Protein AF-A0A2R3JTJ2-F1 (afdb_monomer_lite)

Foldseek 3Di:
DDDDDDDDDDDDPPDDPPPLPVLLVVVLVVLLVLLVVLLVVCVVVVPPLSNVLSVVLSVCSVVPNPPLVSLLSSLVSQVVVCVVPVDDDPSSVVSNVVSVVCCVVCVDPVVVSVVVCVVVVHDPPPPPNDDD

Secondary structure (DSSP, 8-state):
---------------S--TTTHHHHHHHHHHHHHHHHHHHHHHHTT-HHHHHHHHHHHHHHHTT--HHHHHHHHHHHHHHHHHHHS---HHHHHHHHHHHHHHHTTSS-HHHHHHHHHHHT-----------

Structure (mmCIF, N/CA/C/O backbone):
data_AF-A0A2R3JTJ2-F1
#
_entry.id   AF-A0A2R3JTJ2-F1
#
loop_
_atom_site.group_PDB
_atom_site.id
_atom_site.type_symbol
_atom_site.label_atom_id
_atom_site.label_alt_id
_atom_site.label_comp_id
_atom_site.label_asym_id
_atom_site.label_entity_id
_atom_site.label_seq_id
_atom_site.pdbx_PDB_ins_code
_atom_site.Cartn_x
_atom_site.Cartn_y
_atom_site.Cartn_z
_atom_site.occupancy
_atom_site.B_iso_or_equiv
_atom_site.auth_seq_id
_atom_site.auth_comp_id
_atom_site.auth_asym_id
_atom_site.auth_atom_id
_atom_site.pdbx_PDB_model_num
ATOM 1 N N . MET A 1 1 ? -13.805 -11.251 67.611 1.00 39.72 1 MET A N 1
ATOM 2 C CA . MET A 1 1 ? -12.368 -11.382 67.276 1.00 39.72 1 MET A CA 1
ATOM 3 C C . MET A 1 1 ? -12.152 -10.893 65.853 1.00 39.72 1 MET A C 1
ATOM 5 O O . MET A 1 1 ? -13.005 -11.114 65.008 1.00 39.72 1 MET A O 1
ATOM 9 N N . ARG A 1 2 ? -11.067 -10.144 65.651 1.00 44.88 2 ARG A N 1
ATOM 10 C CA . ARG A 1 2 ? -10.667 -9.457 64.416 1.00 44.88 2 ARG A CA 1
ATOM 11 C C . ARG A 1 2 ? -10.292 -10.455 63.313 1.00 44.88 2 ARG A C 1
ATOM 13 O O . ARG A 1 2 ? -9.588 -11.408 63.619 1.00 44.88 2 ARG A O 1
ATOM 20 N N . SER A 1 3 ? -10.605 -10.147 62.054 1.00 42.69 3 SER A N 1
ATOM 21 C CA . SER A 1 3 ? -9.555 -9.994 61.036 1.00 42.69 3 SER A CA 1
ATOM 22 C C . SER A 1 3 ? -10.085 -9.267 59.798 1.00 42.69 3 SER A C 1
ATOM 24 O O . SER A 1 3 ? -11.005 -9.717 59.126 1.00 42.69 3 SER A O 1
ATOM 26 N N . VAL A 1 4 ? -9.481 -8.111 59.546 1.00 53.94 4 VAL A N 1
ATOM 27 C CA . VAL A 1 4 ? -9.585 -7.276 58.350 1.00 53.94 4 VAL A CA 1
ATOM 28 C C . VAL A 1 4 ? -8.604 -7.830 57.317 1.00 53.94 4 VAL A C 1
ATOM 30 O O . VAL A 1 4 ? -7.456 -8.061 57.692 1.00 53.94 4 VAL A O 1
ATOM 33 N N . ARG A 1 5 ? -8.993 -7.963 56.038 1.00 46.16 5 ARG A N 1
ATOM 34 C CA . ARG A 1 5 ? -8.079 -7.765 54.892 1.00 46.16 5 ARG A CA 1
ATOM 35 C C . ARG A 1 5 ? -8.809 -7.670 53.542 1.00 46.16 5 ARG A C 1
ATOM 37 O O . ARG A 1 5 ? -9.481 -8.602 53.127 1.00 46.16 5 ARG A O 1
ATOM 44 N N . CYS A 1 6 ? -8.532 -6.551 52.868 1.00 39.72 6 CYS A N 1
ATOM 45 C CA . CYS A 1 6 ? -8.489 -6.347 51.415 1.00 39.72 6 CYS A CA 1
ATOM 46 C C . CYS A 1 6 ? -9.794 -6.104 50.638 1.00 39.72 6 CYS A C 1
ATOM 48 O O . CYS A 1 6 ? -10.287 -6.928 49.881 1.00 39.72 6 CYS A O 1
ATOM 50 N N . GLN A 1 7 ? -10.224 -4.850 50.737 1.00 51.97 7 GLN A N 1
ATOM 51 C CA . GLN A 1 7 ? -10.724 -4.017 49.644 1.00 51.97 7 GLN A CA 1
ATOM 52 C C . GLN A 1 7 ? -9.683 -3.934 48.503 1.00 51.97 7 GLN A C 1
ATOM 54 O O . GLN A 1 7 ? -8.636 -3.335 48.730 1.00 51.97 7 GLN A O 1
ATOM 59 N N . ILE A 1 8 ? -9.943 -4.509 47.315 1.00 50.28 8 ILE A N 1
ATOM 60 C CA . ILE A 1 8 ? -9.303 -4.130 46.031 1.00 50.28 8 ILE A CA 1
ATOM 61 C C . ILE A 1 8 ? -10.268 -4.421 44.856 1.00 50.28 8 ILE A C 1
ATOM 63 O O . ILE A 1 8 ? -10.595 -5.580 44.626 1.00 50.28 8 ILE A O 1
ATOM 67 N N . GLY A 1 9 ? -10.659 -3.360 44.129 1.00 39.91 9 GLY A N 1
ATOM 68 C CA . GLY A 1 9 ? -11.132 -3.327 42.726 1.00 39.91 9 GLY A CA 1
ATOM 69 C C . GLY A 1 9 ? -12.500 -3.962 42.446 1.00 39.91 9 GLY A C 1
ATOM 70 O O . GLY A 1 9 ? -12.633 -5.174 42.434 1.00 39.91 9 GLY A O 1
ATOM 71 N N . GLU A 1 10 ? -13.599 -3.244 42.220 1.00 48.97 10 GLU A N 1
ATOM 72 C CA . GLU A 1 10 ? -13.812 -2.222 41.184 1.00 48.97 10 GLU A CA 1
ATOM 73 C C . GLU A 1 10 ? -13.135 -2.546 39.837 1.00 48.97 10 GLU A C 1
ATOM 75 O O . GLU A 1 10 ? -11.931 -2.765 39.764 1.00 48.97 10 GLU A O 1
ATOM 80 N N . MET A 1 11 ? -13.953 -2.526 38.778 1.00 40.34 11 MET A N 1
ATOM 81 C CA . MET A 1 11 ? -13.604 -2.612 37.353 1.00 40.34 11 MET A CA 1
ATOM 82 C C . MET A 1 11 ? -13.106 -3.960 36.815 1.00 40.34 11 MET A C 1
ATOM 84 O O . MET A 1 11 ? -11.916 -4.162 36.639 1.00 40.34 11 MET A O 1
ATOM 88 N N . MET A 1 12 ? -14.043 -4.785 36.335 1.00 41.38 12 MET A N 1
ATOM 89 C CA . MET A 1 12 ? -13.978 -5.284 34.950 1.00 41.38 12 MET A CA 1
ATOM 90 C C . MET A 1 12 ? -15.391 -5.335 34.348 1.00 41.38 12 MET A C 1
ATOM 92 O O . MET A 1 12 ? -15.923 -6.383 33.995 1.00 41.38 12 MET A O 1
ATOM 96 N N . LEU A 1 13 ? -15.985 -4.147 34.170 1.00 51.91 13 LEU A N 1
ATOM 97 C CA . LEU A 1 13 ? -16.585 -3.849 32.871 1.00 51.91 13 LEU A CA 1
ATOM 98 C C . LEU A 1 13 ? -15.418 -3.871 31.875 1.00 51.91 13 LEU A C 1
ATOM 100 O O . LEU A 1 13 ? -14.710 -2.883 31.721 1.00 51.91 13 LEU A O 1
ATOM 104 N N . MET A 1 14 ? -15.159 -5.013 31.254 1.00 42.16 14 MET A N 1
ATOM 105 C CA . MET A 1 14 ? -14.340 -5.060 30.050 1.00 42.16 14 MET A CA 1
ATOM 106 C C . MET A 1 14 ? -15.254 -5.496 28.925 1.00 42.16 14 MET A C 1
ATOM 108 O O . MET A 1 14 ? -15.472 -6.676 28.674 1.00 42.16 14 MET A O 1
ATOM 112 N N . ASP A 1 15 ? -15.909 -4.455 28.409 1.00 43.41 15 ASP A N 1
ATOM 113 C CA . ASP A 1 15 ? -16.143 -4.184 27.000 1.00 43.41 15 ASP A CA 1
ATOM 114 C C . ASP A 1 15 ? -16.260 -5.440 26.134 1.00 43.41 15 ASP A C 1
ATOM 116 O O . ASP A 1 15 ? -15.283 -6.154 25.896 1.00 43.41 15 ASP A O 1
ATOM 120 N N . LYS A 1 16 ? -17.470 -5.661 25.593 1.00 37.59 16 LYS A N 1
ATOM 121 C CA . LYS A 1 16 ? -17.651 -6.395 24.331 1.00 37.59 16 LYS A CA 1
ATOM 122 C C . LYS A 1 16 ? -16.423 -6.117 23.469 1.00 37.59 16 LYS A C 1
ATOM 124 O O . LYS A 1 16 ? -16.149 -4.933 23.297 1.00 37.59 16 LYS A O 1
ATOM 129 N N . PRO A 1 17 ? -15.701 -7.118 22.928 1.00 39.47 17 PRO A N 1
ATOM 130 C CA . PRO A 1 17 ? -14.579 -6.829 22.057 1.00 39.47 17 PRO A CA 1
ATOM 131 C C . PRO A 1 17 ? -15.120 -5.947 20.945 1.00 39.47 17 PRO A C 1
ATOM 133 O O . PRO A 1 17 ? -15.920 -6.372 20.106 1.00 39.47 17 PRO A O 1
ATOM 136 N N . THR A 1 18 ? -14.767 -4.670 21.052 1.00 43.88 18 THR A N 1
ATOM 137 C CA . THR A 1 18 ? -15.196 -3.625 20.159 1.00 43.88 18 THR A CA 1
ATOM 138 C C . THR A 1 18 ? -14.772 -4.117 18.790 1.00 43.88 18 THR A C 1
ATOM 140 O O . THR A 1 18 ? -13.584 -4.239 18.484 1.00 43.88 18 THR A O 1
ATOM 143 N N . LYS A 1 19 ? -15.771 -4.460 17.973 1.00 39.28 19 LYS A N 1
ATOM 144 C CA . LYS A 1 19 ? -15.638 -5.010 16.618 1.00 39.28 19 LYS A CA 1
ATOM 145 C C . LYS A 1 19 ? -14.816 -4.092 15.695 1.00 39.28 19 LYS A C 1
ATOM 147 O O . LYS A 1 19 ? -14.570 -4.441 14.551 1.00 39.28 19 LYS A O 1
ATOM 152 N N . ALA A 1 20 ? -14.393 -2.921 16.170 1.00 42.88 20 ALA A N 1
ATOM 153 C CA . ALA A 1 20 ? -13.489 -2.007 15.488 1.00 42.88 20 ALA A CA 1
ATOM 154 C C . ALA A 1 20 ? -11.991 -2.244 15.797 1.00 42.88 20 ALA A C 1
ATOM 156 O O . ALA A 1 20 ? -11.174 -1.988 14.919 1.00 42.88 20 ALA A O 1
ATOM 157 N N . ILE A 1 21 ? -11.613 -2.767 16.977 1.00 39.75 21 ILE A N 1
ATOM 158 C CA . ILE A 1 21 ? -10.198 -2.875 17.408 1.00 39.75 21 ILE A CA 1
ATOM 159 C C . ILE A 1 21 ? -9.565 -4.206 16.968 1.00 39.75 21 ILE A C 1
ATOM 161 O O . ILE A 1 21 ? -8.442 -4.231 16.472 1.00 39.75 21 ILE A O 1
ATOM 165 N N . VAL A 1 22 ? -10.300 -5.320 17.056 1.00 43.00 22 VAL A N 1
ATOM 166 C CA . VAL A 1 22 ? -9.815 -6.632 16.568 1.00 43.00 22 VAL A CA 1
ATOM 167 C C . VAL A 1 22 ? -9.619 -6.615 15.044 1.00 43.00 22 VAL A C 1
ATOM 169 O O . VAL A 1 22 ? -8.708 -7.238 14.504 1.00 43.00 22 VAL A O 1
ATOM 172 N N . THR A 1 23 ? -10.431 -5.822 14.348 1.00 51.62 23 THR A N 1
ATOM 173 C CA . THR A 1 23 ? -10.423 -5.715 12.886 1.00 51.62 23 THR A CA 1
ATOM 174 C C . THR A 1 23 ? -9.244 -4.887 12.369 1.00 51.62 23 THR A C 1
ATOM 176 O O . THR A 1 23 ? -8.855 -5.067 11.222 1.00 51.62 23 THR A O 1
ATOM 179 N N . SER A 1 24 ? -8.650 -3.979 13.155 1.00 64.19 24 SER A N 1
ATOM 180 C CA . SER A 1 24 ? -7.476 -3.212 12.706 1.00 64.19 24 SER A CA 1
ATOM 181 C C . SER A 1 24 ? -6.185 -4.021 12.798 1.00 64.19 24 SER A C 1
ATOM 183 O O . SER A 1 24 ? -5.404 -3.989 11.857 1.00 64.19 24 SER A O 1
ATOM 185 N N . ALA A 1 25 ? -5.977 -4.791 13.871 1.00 70.06 25 ALA A N 1
ATOM 186 C CA . ALA A 1 25 ? -4.762 -5.594 14.036 1.00 70.06 25 ALA A CA 1
ATOM 187 C C . ALA A 1 25 ? -4.654 -6.704 12.976 1.00 70.06 25 ALA A C 1
ATOM 189 O O . ALA A 1 25 ? -3.636 -6.807 12.303 1.00 70.06 25 ALA A O 1
ATOM 190 N N . ALA A 1 26 ? -5.735 -7.460 12.748 1.00 77.75 26 ALA A N 1
ATOM 191 C CA . ALA A 1 26 ? -5.761 -8.502 11.719 1.00 77.75 26 ALA A CA 1
ATOM 192 C C . ALA A 1 26 ? -5.521 -7.944 10.302 1.00 77.75 26 ALA A C 1
ATOM 194 O O . ALA A 1 26 ? -4.859 -8.580 9.486 1.00 77.75 26 ALA A O 1
ATOM 195 N N . ARG A 1 27 ? -6.019 -6.732 10.016 1.00 74.31 27 ARG A N 1
ATOM 196 C CA . ARG A 1 27 ? -5.791 -6.050 8.733 1.00 74.31 27 ARG A CA 1
ATOM 197 C C . ARG A 1 27 ? -4.373 -5.520 8.581 1.00 74.31 27 ARG A C 1
ATOM 199 O O . ARG A 1 27 ? -3.817 -5.613 7.495 1.00 74.31 27 ARG A O 1
ATOM 206 N N . VAL A 1 28 ? -3.779 -5.007 9.657 1.00 79.69 28 VAL A N 1
ATOM 207 C CA . VAL A 1 28 ? -2.364 -4.616 9.674 1.00 79.69 28 VAL A CA 1
ATOM 208 C C . VAL A 1 28 ? -1.483 -5.829 9.381 1.00 79.69 28 VAL A C 1
ATOM 210 O O . VAL A 1 28 ? -0.609 -5.730 8.524 1.00 79.69 28 VAL A O 1
ATOM 213 N N . THR A 1 29 ? -1.743 -6.976 10.014 1.00 83.12 29 THR A N 1
ATOM 214 C CA . THR A 1 29 ? -1.013 -8.223 9.738 1.00 83.12 29 THR A CA 1
ATOM 215 C C . THR A 1 29 ? -1.177 -8.654 8.283 1.00 83.12 29 THR A C 1
ATOM 217 O O . THR A 1 29 ? -0.178 -8.825 7.595 1.00 83.12 29 THR A O 1
ATOM 220 N N . LEU A 1 30 ? -2.414 -8.724 7.781 1.00 85.19 30 LEU A N 1
ATOM 221 C CA . LEU A 1 30 ? -2.685 -9.133 6.400 1.00 85.19 30 LEU A CA 1
ATOM 222 C C . LEU A 1 30 ? -2.010 -8.210 5.376 1.00 85.19 30 LEU A C 1
ATOM 224 O O . LEU A 1 30 ? -1.385 -8.691 4.434 1.00 85.19 30 LEU A O 1
ATOM 228 N N . LEU A 1 31 ? -2.085 -6.890 5.571 1.00 83.88 31 LEU A N 1
ATOM 229 C CA . LEU A 1 31 ? -1.428 -5.928 4.688 1.00 83.88 31 LEU A CA 1
ATOM 230 C C . LEU A 1 31 ? 0.101 -6.051 4.764 1.00 83.88 31 LEU A C 1
ATOM 232 O O . LEU A 1 31 ? 0.772 -5.959 3.742 1.00 83.88 31 LEU A O 1
ATOM 236 N N . THR A 1 32 ? 0.657 -6.297 5.952 1.00 84.94 32 THR A N 1
ATOM 237 C CA . THR A 1 32 ? 2.103 -6.496 6.139 1.00 84.94 32 THR A CA 1
ATOM 238 C C . THR A 1 32 ? 2.593 -7.766 5.443 1.00 84.94 32 THR A C 1
ATOM 240 O O . THR A 1 32 ? 3.637 -7.735 4.789 1.00 84.94 32 THR A O 1
ATOM 243 N N . ASP A 1 33 ? 1.829 -8.858 5.506 1.00 86.38 33 ASP A N 1
ATOM 244 C CA . ASP A 1 33 ? 2.142 -10.103 4.797 1.00 86.38 33 ASP A CA 1
ATOM 245 C C . ASP A 1 33 ? 2.098 -9.901 3.278 1.00 86.38 33 ASP A C 1
ATOM 247 O O . ASP A 1 33 ? 3.018 -10.307 2.566 1.00 86.38 33 ASP A O 1
ATOM 251 N N . GLN A 1 34 ? 1.076 -9.204 2.772 1.00 86.69 34 GLN A N 1
ATOM 252 C CA . GLN A 1 34 ? 0.977 -8.883 1.347 1.00 86.69 34 GLN A CA 1
ATOM 253 C C . GLN A 1 34 ? 2.131 -7.988 0.874 1.00 86.69 34 GLN A C 1
ATOM 255 O O . GLN A 1 34 ? 2.717 -8.249 -0.177 1.00 86.69 34 GLN A O 1
ATOM 260 N N . LEU A 1 35 ? 2.493 -6.961 1.651 1.00 87.00 35 LEU A N 1
ATOM 261 C CA . LEU A 1 35 ? 3.647 -6.102 1.365 1.00 87.00 35 LEU A CA 1
ATOM 262 C C . LEU A 1 35 ? 4.953 -6.905 1.366 1.00 87.00 35 LEU A C 1
ATOM 264 O O . LEU A 1 35 ? 5.806 -6.672 0.514 1.00 87.00 35 LEU A O 1
ATOM 268 N N . SER A 1 36 ? 5.094 -7.868 2.277 1.00 85.81 36 SER A N 1
ATOM 269 C CA . SER A 1 36 ? 6.270 -8.741 2.359 1.00 85.81 36 SER A CA 1
ATOM 270 C C . SER A 1 36 ? 6.383 -9.666 1.144 1.00 85.81 36 SER A C 1
ATOM 272 O O . SER A 1 36 ? 7.470 -9.817 0.589 1.00 85.81 36 SER A O 1
ATOM 274 N N . ALA A 1 37 ? 5.267 -10.234 0.678 1.00 87.75 37 ALA A N 1
ATOM 275 C CA . ALA A 1 37 ? 5.232 -11.036 -0.545 1.00 87.75 37 ALA A CA 1
ATOM 276 C C . ALA A 1 37 ? 5.583 -10.195 -1.785 1.00 87.75 37 ALA A C 1
ATOM 278 O O . ALA A 1 37 ? 6.465 -10.569 -2.557 1.00 87.75 37 ALA A O 1
ATOM 279 N N . ALA A 1 38 ? 4.976 -9.012 -1.925 1.00 86.81 38 ALA A N 1
ATOM 280 C CA . ALA A 1 38 ? 5.292 -8.085 -3.010 1.00 86.81 38 ALA A CA 1
ATOM 281 C C . ALA A 1 38 ? 6.760 -7.617 -2.968 1.00 86.81 38 ALA A C 1
ATOM 283 O O . ALA A 1 38 ? 7.376 -7.401 -4.009 1.00 86.81 38 ALA A O 1
ATOM 284 N N . TYR A 1 39 ? 7.343 -7.485 -1.773 1.00 87.06 39 TYR A N 1
ATOM 285 C CA . TYR A 1 39 ? 8.744 -7.111 -1.593 1.00 87.06 39 TYR A CA 1
ATOM 286 C C . TYR A 1 39 ? 9.693 -8.224 -2.049 1.00 87.06 39 TYR A C 1
ATOM 288 O O . TYR A 1 39 ? 10.727 -7.939 -2.652 1.00 87.06 39 TYR A O 1
ATOM 296 N N . ALA A 1 40 ? 9.341 -9.490 -1.809 1.00 87.12 40 ALA A N 1
ATOM 297 C CA . ALA A 1 40 ? 10.102 -10.629 -2.315 1.00 87.12 40 ALA A CA 1
ATOM 298 C C . ALA A 1 40 ? 10.076 -10.695 -3.853 1.00 87.12 40 ALA A C 1
ATOM 300 O O . ALA A 1 40 ? 11.113 -10.927 -4.469 1.00 87.12 40 ALA A O 1
ATOM 301 N N . GLU A 1 41 ? 8.930 -10.422 -4.483 1.00 86.31 41 GLU A N 1
ATOM 302 C CA . GLU A 1 41 ? 8.837 -10.308 -5.947 1.00 86.31 41 GLU A CA 1
ATOM 303 C C . GLU A 1 41 ? 9.671 -9.132 -6.480 1.00 86.31 41 GLU A C 1
ATOM 305 O O . GLU A 1 41 ? 10.422 -9.286 -7.442 1.00 86.31 41 GLU A O 1
ATOM 310 N N . ALA A 1 42 ? 9.614 -7.973 -5.816 1.00 86.12 42 ALA A N 1
ATOM 311 C CA . ALA A 1 42 ? 10.419 -6.806 -6.174 1.00 86.12 42 ALA A CA 1
ATOM 312 C C . ALA A 1 42 ? 11.934 -7.060 -6.033 1.00 86.12 42 ALA A C 1
ATOM 314 O O . ALA A 1 42 ? 12.722 -6.510 -6.800 1.00 86.12 42 ALA A O 1
ATOM 315 N N . GLN A 1 43 ? 12.354 -7.904 -5.083 1.00 85.38 43 GLN A N 1
ATOM 316 C CA . GLN A 1 43 ? 13.741 -8.373 -4.975 1.00 85.38 43 GLN A CA 1
ATOM 317 C C . GLN A 1 43 ? 14.145 -9.266 -6.144 1.00 85.38 43 GLN A C 1
ATOM 319 O O . GLN A 1 43 ? 15.229 -9.093 -6.690 1.00 85.38 43 GLN A O 1
ATOM 324 N N . GLN A 1 44 ? 13.282 -10.199 -6.550 1.00 85.31 44 GLN A N 1
ATOM 325 C CA . GLN A 1 44 ? 13.557 -11.071 -7.697 1.00 85.31 44 GLN A CA 1
ATOM 326 C C . GLN A 1 44 ? 13.660 -10.287 -9.010 1.00 85.31 44 GLN A C 1
ATOM 328 O O . GLN A 1 44 ? 14.422 -10.671 -9.893 1.00 85.31 44 GLN A O 1
ATOM 333 N N . ALA A 1 45 ? 12.914 -9.187 -9.124 1.00 82.38 45 ALA A N 1
ATOM 334 C CA . ALA A 1 45 ? 12.950 -8.279 -10.266 1.00 82.38 45 ALA A CA 1
ATOM 335 C C . ALA A 1 45 ? 14.066 -7.213 -10.194 1.00 82.38 45 ALA A C 1
ATOM 337 O O . ALA A 1 45 ? 14.161 -6.392 -11.102 1.00 82.38 45 ALA A O 1
ATOM 338 N N . ASP A 1 46 ? 14.883 -7.201 -9.130 1.00 86.56 46 ASP A N 1
ATOM 339 C CA . ASP A 1 46 ? 15.913 -6.182 -8.847 1.00 86.56 46 ASP A CA 1
ATOM 340 C C . ASP A 1 46 ? 15.376 -4.730 -8.850 1.00 86.56 46 ASP A C 1
ATOM 342 O O . ASP A 1 46 ? 16.068 -3.759 -9.162 1.00 86.56 46 ASP A O 1
ATOM 346 N N . ASP A 1 47 ? 14.102 -4.555 -8.483 1.00 83.56 47 ASP A N 1
ATOM 347 C CA . ASP A 1 47 ? 13.461 -3.245 -8.445 1.00 83.56 47 ASP A CA 1
ATOM 348 C C . ASP A 1 47 ? 13.657 -2.573 -7.084 1.00 83.56 47 ASP A C 1
ATOM 350 O O . ASP A 1 47 ? 12.854 -2.702 -6.152 1.00 83.56 47 ASP A O 1
ATOM 354 N N . GLN A 1 48 ? 14.747 -1.820 -6.970 1.00 88.12 48 GLN A N 1
ATOM 355 C CA . GLN A 1 48 ? 15.098 -1.115 -5.739 1.00 88.12 48 GLN A CA 1
ATOM 356 C C . GLN A 1 48 ? 14.092 -0.018 -5.351 1.00 88.12 48 GLN A C 1
ATOM 358 O O . GLN A 1 48 ? 13.916 0.262 -4.159 1.00 88.12 48 GLN A O 1
ATOM 363 N N . ALA A 1 49 ? 13.422 0.608 -6.324 1.00 84.44 49 ALA A N 1
ATOM 364 C CA . ALA A 1 49 ? 12.442 1.659 -6.059 1.00 84.44 49 ALA A CA 1
ATOM 365 C C . ALA A 1 49 ? 11.194 1.070 -5.396 1.00 84.44 49 ALA A C 1
ATOM 367 O O . ALA A 1 49 ? 10.728 1.577 -4.368 1.00 84.44 49 ALA A O 1
ATOM 368 N N . LEU A 1 50 ? 10.703 -0.043 -5.936 1.00 85.19 50 LEU A N 1
ATOM 369 C CA . LEU A 1 50 ? 9.554 -0.750 -5.402 1.00 85.19 50 LEU A CA 1
ATOM 370 C C . LEU A 1 50 ? 9.868 -1.405 -4.055 1.00 85.19 50 LEU A C 1
ATOM 372 O O . LEU A 1 50 ? 9.076 -1.297 -3.119 1.00 85.19 50 LEU A O 1
ATOM 376 N N . GLN A 1 51 ? 11.052 -2.003 -3.914 1.00 87.19 51 GLN A N 1
ATOM 377 C CA . GLN A 1 51 ? 11.536 -2.532 -2.640 1.00 87.19 51 GLN A CA 1
ATOM 378 C C . GLN A 1 51 ? 11.501 -1.469 -1.533 1.00 87.19 51 GLN A C 1
ATOM 380 O O . GLN A 1 51 ? 10.955 -1.704 -0.452 1.00 87.19 51 GLN A O 1
ATOM 385 N N . LYS A 1 52 ? 12.040 -0.273 -1.803 1.00 88.44 52 LYS A N 1
ATOM 386 C CA . LYS A 1 52 ? 12.063 0.832 -0.835 1.00 88.44 52 LYS A CA 1
ATOM 387 C C . LYS A 1 52 ? 10.656 1.314 -0.479 1.00 88.44 52 LYS A C 1
ATOM 389 O O . LYS A 1 52 ? 10.386 1.569 0.697 1.00 88.44 52 LYS A O 1
ATOM 394 N N . LEU A 1 53 ? 9.771 1.429 -1.471 1.00 88.12 53 LEU A N 1
ATOM 395 C CA . LEU A 1 53 ? 8.367 1.804 -1.284 1.00 88.12 53 LEU A CA 1
ATOM 396 C C . LEU A 1 53 ? 7.662 0.821 -0.341 1.00 88.12 53 LEU A C 1
ATOM 398 O O . LEU A 1 53 ? 7.119 1.232 0.684 1.00 88.12 53 LEU A O 1
ATOM 402 N N . LEU A 1 54 ? 7.727 -0.477 -0.643 1.00 88.44 54 LEU A N 1
ATOM 403 C CA . LEU A 1 54 ? 7.049 -1.521 0.129 1.00 88.44 54 LEU A CA 1
ATOM 404 C C . LEU A 1 54 ? 7.579 -1.602 1.566 1.00 88.44 54 LEU A C 1
ATOM 406 O O . LEU A 1 54 ? 6.791 -1.622 2.514 1.00 88.44 54 LEU A O 1
ATOM 410 N N . LEU A 1 55 ? 8.904 -1.559 1.739 1.00 88.06 55 LEU A N 1
ATOM 411 C CA . LEU A 1 55 ? 9.535 -1.605 3.056 1.00 88.06 55 LEU A CA 1
ATOM 412 C C . LEU A 1 55 ? 9.166 -0.388 3.918 1.00 88.06 55 LEU A C 1
ATOM 414 O O . LEU A 1 55 ? 8.871 -0.540 5.103 1.00 88.06 55 LEU A O 1
ATOM 418 N N . THR A 1 56 ? 9.126 0.813 3.332 1.00 89.00 56 THR A N 1
ATOM 419 C CA . THR A 1 56 ? 8.769 2.044 4.059 1.00 89.00 56 THR A CA 1
ATOM 420 C C . THR A 1 56 ? 7.362 1.953 4.649 1.00 89.00 56 THR A C 1
ATOM 422 O O . THR A 1 56 ? 7.154 2.290 5.816 1.00 89.00 56 THR A O 1
ATOM 425 N N . HIS A 1 57 ? 6.396 1.450 3.876 1.00 86.88 57 HIS A N 1
ATOM 426 C CA . HIS A 1 57 ? 5.016 1.319 4.345 1.00 86.88 57 HIS A CA 1
ATOM 427 C C . HIS A 1 57 ? 4.826 0.156 5.328 1.00 86.88 57 HIS A C 1
ATOM 429 O O . HIS A 1 57 ? 4.070 0.304 6.288 1.00 86.88 57 HIS A O 1
ATOM 435 N N . ALA A 1 58 ? 5.549 -0.955 5.163 1.00 83.56 58 ALA A N 1
ATOM 436 C CA . ALA A 1 58 ? 5.544 -2.049 6.137 1.00 83.56 58 ALA A CA 1
ATOM 437 C C . ALA A 1 58 ? 6.095 -1.599 7.504 1.00 83.56 58 ALA A C 1
ATOM 439 O O . ALA A 1 58 ? 5.502 -1.879 8.546 1.00 83.56 58 ALA A O 1
ATOM 440 N N . ILE A 1 59 ? 7.185 -0.822 7.509 1.00 84.25 59 ILE A N 1
ATOM 441 C CA . ILE A 1 59 ? 7.750 -0.238 8.733 1.00 84.25 59 ILE A CA 1
ATOM 442 C C . ILE A 1 59 ? 6.765 0.747 9.374 1.00 84.25 59 ILE A C 1
ATOM 444 O O . ILE A 1 59 ? 6.591 0.724 10.591 1.00 84.25 59 ILE A O 1
ATOM 448 N N . ALA A 1 60 ? 6.090 1.586 8.583 1.00 82.62 60 ALA A N 1
ATOM 449 C CA . ALA A 1 60 ? 5.092 2.524 9.101 1.00 82.62 60 ALA A CA 1
ATOM 450 C C . ALA A 1 60 ? 3.931 1.799 9.809 1.00 82.62 60 ALA A C 1
ATOM 452 O O . ALA A 1 60 ? 3.540 2.186 10.910 1.00 82.62 60 ALA A O 1
ATOM 453 N N . LEU A 1 61 ? 3.432 0.701 9.229 1.00 81.94 61 LEU A N 1
ATOM 454 C CA . LEU A 1 61 ? 2.414 -0.143 9.866 1.00 81.94 61 LEU A CA 1
ATOM 455 C C . LEU A 1 61 ? 2.897 -0.709 11.205 1.00 81.94 61 LEU A C 1
ATOM 457 O O . LEU A 1 61 ? 2.161 -0.668 12.190 1.00 81.94 61 LEU A O 1
ATOM 461 N N . ASN A 1 62 ? 4.140 -1.191 11.257 1.00 79.94 62 ASN A N 1
ATOM 462 C CA . ASN A 1 62 ? 4.710 -1.782 12.466 1.00 79.94 62 ASN A CA 1
ATOM 463 C C . ASN A 1 62 ? 5.029 -0.743 13.559 1.00 79.94 62 ASN A C 1
ATOM 465 O O . ASN A 1 62 ? 4.919 -1.034 14.746 1.00 79.94 62 ASN A O 1
ATOM 469 N N . ASN A 1 63 ? 5.368 0.490 13.177 1.00 80.69 63 ASN A N 1
ATOM 470 C CA . ASN A 1 63 ? 5.659 1.591 14.104 1.00 80.69 63 ASN A CA 1
ATOM 471 C C 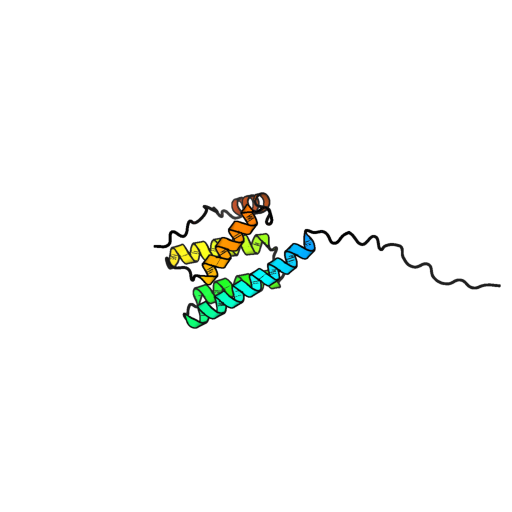. ASN A 1 63 ? 4.401 2.225 14.725 1.00 80.69 63 ASN A C 1
ATOM 473 O O . ASN A 1 63 ? 4.503 3.215 15.450 1.00 80.69 63 ASN A O 1
ATOM 477 N N . GLY A 1 64 ? 3.211 1.688 14.443 1.00 75.31 64 GLY A N 1
ATOM 478 C CA . GLY A 1 64 ? 1.953 2.200 14.981 1.00 75.31 64 GLY A CA 1
ATOM 479 C C . GLY 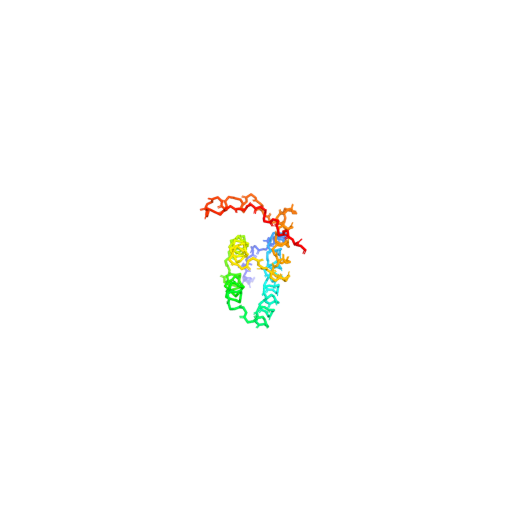A 1 64 ? 1.433 3.444 14.261 1.00 75.31 64 GLY A C 1
ATOM 480 O O . GLY A 1 64 ? 0.563 4.137 14.796 1.00 75.31 64 GLY A O 1
ATOM 481 N N . THR A 1 65 ? 1.926 3.743 13.052 1.00 78.44 65 THR A N 1
ATOM 482 C CA . THR A 1 65 ? 1.312 4.769 12.202 1.00 78.44 65 THR A CA 1
ATOM 483 C C . THR A 1 65 ? -0.153 4.391 11.942 1.00 78.44 65 THR A C 1
ATOM 485 O O . THR A 1 65 ? -0.449 3.220 11.683 1.00 78.44 65 THR A O 1
ATOM 488 N N . PRO A 1 66 ? -1.102 5.347 11.997 1.00 81.00 66 PRO A N 1
ATOM 489 C CA . PRO A 1 66 ? -2.511 5.040 11.788 1.00 81.00 66 PRO A CA 1
ATOM 490 C C . PRO A 1 66 ? -2.746 4.319 10.456 1.00 81.00 66 PRO A C 1
ATOM 492 O O . PRO A 1 66 ? -2.328 4.797 9.406 1.00 81.00 66 PRO A O 1
ATOM 495 N N . TYR A 1 67 ? -3.482 3.205 10.485 1.00 77.69 67 TYR A N 1
ATOM 496 C CA . TYR A 1 67 ? -3.734 2.356 9.311 1.00 77.69 67 TYR A CA 1
ATOM 497 C C . TYR A 1 67 ? -4.239 3.146 8.088 1.00 77.69 67 TYR A C 1
ATOM 499 O O . TYR A 1 67 ? -3.724 2.992 6.985 1.00 77.69 67 TYR A O 1
ATOM 507 N N . LEU A 1 68 ? -5.186 4.071 8.297 1.00 76.31 68 LEU A N 1
ATOM 508 C CA . LEU A 1 68 ? -5.714 4.950 7.241 1.00 76.31 68 LEU A CA 1
ATOM 509 C C . LEU A 1 68 ? -4.648 5.846 6.604 1.00 76.31 68 LEU A C 1
ATOM 511 O O . LEU A 1 68 ? -4.738 6.183 5.428 1.00 76.31 68 LEU A O 1
ATOM 515 N N . GLU A 1 69 ? -3.663 6.265 7.390 1.00 80.38 69 GLU A N 1
ATOM 516 C CA . GLU A 1 69 ? -2.569 7.103 6.922 1.00 80.38 69 GLU A CA 1
ATOM 517 C C . GLU A 1 69 ? -1.605 6.305 6.058 1.00 80.38 69 GLU A C 1
ATOM 519 O O . GLU A 1 69 ? -1.264 6.747 4.964 1.00 80.38 69 GLU A O 1
ATOM 524 N N . VAL A 1 70 ? -1.250 5.098 6.505 1.00 83.31 70 VAL A N 1
ATOM 525 C CA . VAL A 1 70 ? -0.396 4.197 5.729 1.00 83.31 70 VAL A CA 1
ATOM 526 C C . VAL A 1 70 ? -1.068 3.820 4.413 1.00 83.31 70 VAL A C 1
ATOM 528 O O . VAL A 1 70 ? -0.427 3.910 3.375 1.00 83.31 70 VAL A O 1
ATOM 531 N N . ILE A 1 71 ? -2.362 3.483 4.416 1.00 81.00 71 ILE A N 1
ATOM 532 C CA . ILE A 1 71 ? -3.103 3.179 3.180 1.00 81.00 71 ILE A CA 1
ATOM 533 C C . ILE A 1 71 ? -3.096 4.363 2.219 1.00 81.00 71 ILE A C 1
ATOM 535 O O . ILE A 1 71 ? -2.874 4.183 1.023 1.00 81.00 71 ILE A O 1
ATOM 539 N N . ASN A 1 72 ? -3.342 5.573 2.722 1.00 79.88 72 ASN A N 1
ATOM 540 C CA . ASN A 1 72 ? -3.352 6.766 1.886 1.00 79.88 72 ASN A CA 1
ATOM 541 C C . ASN A 1 72 ? -1.975 7.007 1.245 1.00 79.88 72 ASN A C 1
ATOM 543 O O . ASN A 1 72 ? -1.864 7.189 0.035 1.00 79.88 72 ASN A O 1
ATOM 547 N N . GLN A 1 73 ? -0.907 6.926 2.040 1.00 83.31 73 GLN A N 1
ATOM 548 C CA . GLN A 1 73 ? 0.452 7.086 1.528 1.00 83.31 73 GLN A CA 1
ATOM 549 C C . GLN A 1 73 ? 0.836 5.962 0.556 1.00 83.31 73 GLN A C 1
ATOM 551 O O . GLN A 1 73 ? 1.407 6.246 -0.490 1.00 83.31 73 GLN A O 1
ATOM 556 N N . LEU A 1 74 ? 0.480 4.710 0.857 1.00 84.81 74 LEU A N 1
ATOM 557 C CA . LEU A 1 74 ? 0.770 3.544 0.023 1.00 84.81 74 LEU A CA 1
ATOM 558 C C . LEU A 1 74 ? 0.048 3.622 -1.325 1.00 84.81 74 LEU A C 1
ATOM 560 O O . LEU A 1 74 ? 0.667 3.443 -2.369 1.00 84.81 74 LEU A O 1
ATOM 564 N N . THR A 1 75 ? -1.251 3.923 -1.326 1.00 80.62 75 THR A N 1
ATOM 565 C CA . THR A 1 75 ? -2.025 4.073 -2.570 1.00 80.62 75 THR A CA 1
ATOM 566 C C . THR A 1 75 ? -1.486 5.212 -3.429 1.00 80.62 75 THR A C 1
ATOM 568 O O . THR A 1 75 ? -1.375 5.053 -4.647 1.00 80.62 75 THR A O 1
ATOM 571 N N . HIS A 1 76 ? -1.077 6.326 -2.816 1.00 81.62 76 HIS A N 1
ATOM 572 C CA . HIS A 1 76 ? -0.420 7.412 -3.534 1.00 81.62 76 HIS A CA 1
ATOM 573 C C . HIS A 1 76 ? 0.958 7.012 -4.075 1.00 81.62 76 HIS A C 1
ATOM 575 O O . HIS A 1 76 ? 1.257 7.287 -5.233 1.00 81.62 76 HIS A O 1
ATOM 581 N N . ALA A 1 77 ? 1.773 6.316 -3.284 1.00 84.69 77 ALA A N 1
ATOM 582 C CA . ALA A 1 77 ? 3.096 5.870 -3.701 1.00 84.69 77 ALA A CA 1
ATOM 583 C C . ALA A 1 77 ? 3.018 4.874 -4.869 1.00 84.69 77 ALA A C 1
ATOM 585 O O . ALA A 1 77 ? 3.754 5.025 -5.840 1.00 84.69 77 ALA A O 1
ATOM 586 N N . ILE A 1 78 ? 2.087 3.913 -4.828 1.00 84.12 78 ILE A N 1
ATOM 587 C CA . ILE A 1 78 ? 1.825 2.976 -5.937 1.00 84.12 78 ILE A CA 1
ATOM 588 C C . ILE A 1 78 ? 1.380 3.739 -7.190 1.00 84.12 78 ILE A C 1
ATOM 590 O O . ILE A 1 78 ? 1.835 3.446 -8.293 1.00 84.12 78 ILE A O 1
ATOM 594 N N . SER A 1 79 ? 0.521 4.748 -7.021 1.00 79.88 79 SER A N 1
ATOM 595 C CA . SER A 1 79 ? 0.077 5.609 -8.122 1.00 79.88 79 SER A CA 1
ATOM 596 C C . SER A 1 79 ? 1.246 6.376 -8.748 1.00 79.88 79 SER A C 1
ATOM 598 O O . SER A 1 79 ? 1.382 6.403 -9.967 1.00 79.88 79 SER A O 1
ATOM 600 N N . GLY A 1 80 ? 2.116 6.967 -7.925 1.00 82.25 80 GLY A N 1
ATOM 601 C CA . GLY A 1 80 ? 3.319 7.662 -8.387 1.00 82.25 80 GLY A CA 1
ATOM 602 C C . GLY A 1 80 ? 4.292 6.719 -9.090 1.00 82.25 80 GLY A C 1
ATOM 603 O O . GLY A 1 80 ? 4.795 7.040 -10.162 1.00 82.25 80 GLY A O 1
ATOM 604 N N . TYR A 1 81 ? 4.495 5.522 -8.540 1.00 83.94 81 TYR A N 1
ATOM 605 C CA . TYR A 1 81 ? 5.306 4.484 -9.169 1.00 83.94 81 TYR A CA 1
ATOM 606 C C . TYR A 1 81 ? 4.747 4.107 -10.553 1.00 83.94 81 TYR A C 1
ATOM 608 O O . TYR A 1 81 ? 5.495 4.100 -11.526 1.00 83.94 81 TYR A O 1
ATOM 616 N N . TYR A 1 82 ? 3.431 3.919 -10.694 1.00 81.25 82 TYR A N 1
ATOM 617 C CA . TYR A 1 82 ? 2.811 3.689 -12.003 1.00 81.25 82 TYR A CA 1
ATOM 618 C C . TYR A 1 82 ? 3.020 4.850 -12.981 1.00 81.25 82 TYR A C 1
ATOM 620 O O . TYR A 1 82 ? 3.295 4.617 -14.150 1.00 81.25 82 TYR A O 1
ATOM 628 N N . VAL A 1 83 ? 2.922 6.101 -12.531 1.00 81.81 83 VAL A N 1
ATOM 629 C CA . VAL A 1 83 ? 3.170 7.265 -13.400 1.00 81.81 83 VAL A CA 1
ATOM 630 C C . VAL A 1 83 ? 4.621 7.306 -13.892 1.00 81.81 83 VAL A C 1
ATOM 632 O O . VAL A 1 83 ? 4.863 7.738 -15.014 1.00 81.81 83 VAL A O 1
ATOM 635 N N . HIS A 1 84 ? 5.579 6.851 -13.082 1.00 79.12 84 HIS A N 1
ATOM 636 C CA . HIS A 1 84 ? 6.997 6.851 -13.444 1.00 79.12 84 HIS A CA 1
ATOM 637 C C . HIS A 1 84 ? 7.422 5.655 -14.302 1.00 79.12 84 HIS A C 1
ATOM 639 O O . HIS A 1 84 ? 8.226 5.824 -15.216 1.00 79.12 84 HIS A O 1
ATOM 645 N N . TYR A 1 85 ? 6.910 4.460 -14.007 1.00 81.88 85 TYR A N 1
ATOM 646 C CA . TYR A 1 85 ? 7.363 3.209 -14.622 1.00 81.88 85 TYR A CA 1
ATOM 647 C C . TYR A 1 85 ? 6.345 2.608 -15.600 1.00 81.88 85 TYR A C 1
ATOM 649 O O . TYR A 1 85 ? 6.676 1.677 -16.329 1.00 81.88 85 TYR A O 1
ATOM 657 N N . HIS A 1 86 ? 5.108 3.118 -15.624 1.00 79.50 86 HIS A N 1
ATOM 658 C CA . HIS A 1 86 ? 3.973 2.622 -16.420 1.00 79.50 86 HIS A CA 1
ATOM 659 C C . HIS A 1 86 ? 3.685 1.122 -16.264 1.00 79.50 86 HIS A C 1
ATOM 661 O O . HIS A 1 86 ? 2.982 0.517 -17.071 1.00 79.50 86 HIS A O 1
ATOM 667 N N . GLN A 1 87 ? 4.213 0.517 -15.206 1.00 78.06 87 GLN A N 1
ATOM 668 C CA . GLN A 1 87 ? 4.079 -0.889 -14.873 1.00 78.06 87 GLN A CA 1
ATOM 669 C C . GLN A 1 87 ? 3.915 -0.988 -13.363 1.00 78.06 87 GLN A C 1
ATOM 671 O O . GLN A 1 87 ? 4.511 -0.217 -12.619 1.00 78.06 87 GLN A O 1
ATOM 676 N N . VAL A 1 88 ? 3.071 -1.907 -12.905 1.00 78.44 88 VAL A N 1
ATOM 677 C CA . VAL A 1 88 ? 2.921 -2.243 -11.486 1.00 78.44 88 VAL A CA 1
ATOM 678 C C . VAL A 1 88 ? 2.852 -3.761 -11.400 1.00 78.44 88 VAL A C 1
ATOM 680 O O . VAL A 1 88 ? 2.000 -4.349 -12.073 1.00 78.44 88 VAL A O 1
ATOM 683 N N . PRO A 1 89 ? 3.709 -4.413 -10.595 1.00 81.06 89 PRO A N 1
ATOM 684 C CA . PRO A 1 89 ? 3.665 -5.859 -10.456 1.00 81.06 89 PRO A CA 1
ATOM 685 C C . PRO A 1 89 ? 2.299 -6.357 -9.965 1.00 81.06 89 PRO A C 1
ATOM 687 O O . PRO A 1 89 ? 1.651 -5.679 -9.156 1.00 81.06 89 PRO A O 1
ATOM 690 N N . PRO A 1 90 ? 1.857 -7.552 -10.399 1.00 80.94 90 PRO A N 1
ATOM 691 C CA . PRO A 1 90 ? 0.539 -8.084 -10.059 1.00 80.94 90 PRO A CA 1
ATOM 692 C C . PRO A 1 90 ? 0.262 -8.124 -8.552 1.00 80.94 90 PRO A C 1
ATOM 694 O O . PRO A 1 90 ? -0.845 -7.784 -8.133 1.00 80.94 90 PRO A O 1
ATOM 697 N N . ALA A 1 91 ? 1.260 -8.466 -7.729 1.00 82.00 91 ALA A N 1
ATOM 698 C CA . ALA A 1 91 ? 1.123 -8.481 -6.274 1.00 82.00 91 ALA A CA 1
ATOM 699 C C . ALA A 1 91 ? 0.805 -7.093 -5.693 1.00 82.00 91 ALA A C 1
ATOM 701 O O . ALA A 1 91 ? -0.084 -6.950 -4.855 1.00 82.00 91 ALA A O 1
ATOM 702 N N . VAL A 1 92 ? 1.469 -6.045 -6.184 1.00 83.69 92 VAL A N 1
ATOM 703 C CA . VAL A 1 92 ? 1.252 -4.656 -5.741 1.00 83.69 92 VAL A CA 1
ATOM 704 C C . VAL A 1 92 ? -0.115 -4.149 -6.197 1.00 83.69 92 VAL A C 1
ATOM 706 O O . VAL A 1 92 ? -0.828 -3.475 -5.450 1.00 83.69 92 VAL A O 1
ATOM 709 N N . LEU A 1 93 ? -0.524 -4.525 -7.408 1.00 83.12 93 LEU A N 1
ATOM 710 C CA . LEU A 1 93 ? -1.845 -4.202 -7.932 1.00 83.12 93 LEU A CA 1
ATOM 711 C C . LEU A 1 93 ? -2.962 -4.898 -7.137 1.00 83.12 93 LEU A C 1
ATOM 713 O O . LEU A 1 93 ? -4.005 -4.292 -6.880 1.00 83.12 93 LEU A O 1
ATOM 717 N N . ALA A 1 94 ? -2.749 -6.147 -6.717 1.00 82.62 94 ALA A N 1
ATOM 718 C CA . ALA A 1 94 ? -3.685 -6.881 -5.870 1.00 82.62 94 ALA A CA 1
ATOM 719 C C . ALA A 1 94 ? -3.873 -6.196 -4.508 1.00 82.62 94 ALA A C 1
ATOM 721 O O . ALA A 1 94 ? -5.010 -6.060 -4.054 1.00 82.62 94 ALA A O 1
ATOM 722 N N . ILE A 1 95 ? -2.792 -5.683 -3.907 1.00 85.62 95 ILE A N 1
ATOM 723 C CA . ILE A 1 95 ? -2.853 -4.875 -2.678 1.00 85.62 95 ILE A CA 1
ATOM 724 C C . ILE A 1 95 ? -3.705 -3.626 -2.908 1.00 85.62 95 ILE A C 1
ATOM 726 O O . ILE A 1 95 ? -4.649 -3.374 -2.161 1.00 85.62 95 ILE A O 1
ATOM 730 N N . TYR A 1 96 ? -3.429 -2.868 -3.971 1.00 82.88 96 TYR A N 1
ATOM 731 C CA . TYR A 1 96 ? -4.183 -1.654 -4.288 1.00 82.88 96 TYR A CA 1
ATOM 732 C C . TYR A 1 96 ? -5.687 -1.927 -4.459 1.00 82.88 96 TYR A C 1
ATOM 734 O O . TYR A 1 96 ? -6.521 -1.226 -3.881 1.00 82.88 96 TYR A O 1
ATOM 742 N N . ARG A 1 97 ? -6.045 -2.977 -5.209 1.00 80.06 97 ARG A N 1
ATOM 743 C CA . ARG A 1 97 ? -7.444 -3.379 -5.428 1.00 80.06 97 ARG A CA 1
ATOM 744 C C . ARG A 1 97 ? -8.114 -3.864 -4.142 1.00 80.06 97 ARG A C 1
ATOM 746 O O . ARG A 1 97 ? -9.269 -3.519 -3.906 1.00 80.06 97 ARG A O 1
ATOM 753 N N . GLY A 1 98 ? -7.398 -4.609 -3.299 1.00 78.38 98 GLY A N 1
ATOM 754 C CA . GLY A 1 98 ? -7.885 -5.033 -1.984 1.00 78.38 98 GLY A CA 1
ATOM 755 C C . GLY A 1 98 ? -8.217 -3.840 -1.087 1.00 78.38 98 GLY A C 1
ATOM 756 O O . GLY A 1 98 ? -9.304 -3.770 -0.519 1.00 78.38 98 GLY A O 1
ATOM 757 N N . LEU A 1 99 ? -7.336 -2.837 -1.055 1.00 79.69 99 LEU A N 1
ATOM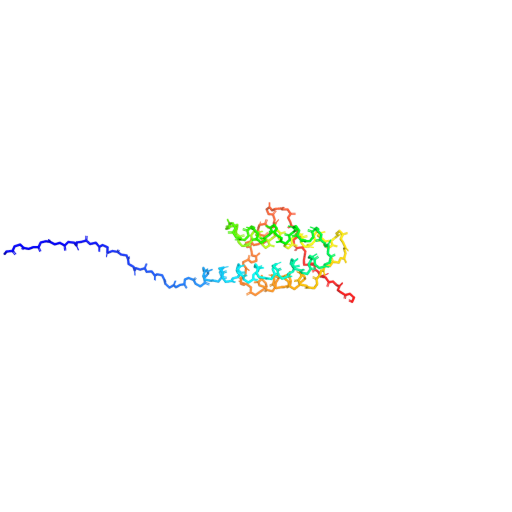 758 C CA . LEU A 1 99 ? -7.560 -1.602 -0.302 1.00 79.69 99 LEU A CA 1
ATOM 759 C C . LEU A 1 99 ? -8.765 -0.810 -0.830 1.00 79.69 99 LEU A C 1
ATOM 761 O O . LEU A 1 99 ? -9.563 -0.312 -0.039 1.00 79.69 99 LEU A O 1
ATOM 765 N N . GLN A 1 100 ? -8.948 -0.720 -2.151 1.00 74.12 100 GLN A N 1
ATOM 766 C CA . GLN A 1 100 ? -10.139 -0.091 -2.736 1.00 74.12 100 GLN A CA 1
ATOM 767 C C . GLN A 1 100 ? -11.433 -0.845 -2.404 1.00 74.12 100 GLN A C 1
ATOM 769 O O . GLN A 1 100 ? -12.457 -0.216 -2.110 1.00 74.12 100 GLN A O 1
ATOM 774 N N . ALA A 1 101 ? -11.400 -2.178 -2.437 1.00 73.38 101 ALA A N 1
ATOM 775 C CA . ALA A 1 101 ? -12.541 -3.011 -2.077 1.00 73.38 101 ALA A CA 1
ATOM 776 C C . ALA A 1 101 ? -12.929 -2.806 -0.606 1.00 73.38 101 ALA A C 1
ATOM 778 O O . ALA A 1 101 ? -14.107 -2.619 -0.309 1.00 73.38 101 ALA A O 1
ATOM 779 N N . ASP A 1 102 ? -11.949 -2.726 0.294 1.00 68.88 102 ASP A N 1
ATOM 780 C CA . ASP A 1 102 ? -12.172 -2.473 1.719 1.00 68.88 102 ASP A CA 1
ATOM 781 C C . ASP A 1 102 ? -12.781 -1.087 2.003 1.00 68.88 102 ASP A C 1
ATOM 783 O O . ASP A 1 102 ? -13.586 -0.939 2.928 1.00 68.88 102 ASP A O 1
ATOM 787 N N . VAL A 1 103 ? -12.429 -0.069 1.210 1.00 69.94 103 VAL A N 1
ATOM 788 C CA . VAL A 1 103 ? -13.051 1.268 1.261 1.00 69.94 103 VAL A CA 1
ATOM 789 C C . VAL A 1 103 ? -14.486 1.224 0.744 1.00 69.94 103 VAL A C 1
ATOM 791 O O . VAL A 1 103 ? -15.386 1.792 1.361 1.00 69.94 103 VAL A O 1
ATOM 794 N N . THR A 1 104 ? -14.721 0.521 -0.364 1.00 64.75 104 THR A N 1
ATOM 795 C CA . THR A 1 104 ? -16.048 0.413 -0.995 1.00 64.75 104 THR A CA 1
ATOM 796 C C . THR A 1 104 ? -17.022 -0.395 -0.139 1.00 64.75 104 THR A C 1
ATOM 798 O O . THR A 1 104 ? -18.195 -0.046 -0.033 1.00 64.75 104 THR A O 1
ATOM 801 N N . ALA A 1 105 ? -16.532 -1.436 0.532 1.00 68.88 105 ALA A N 1
ATOM 802 C CA . ALA A 1 105 ? -17.298 -2.248 1.472 1.00 68.88 105 ALA A CA 1
ATOM 803 C C . ALA A 1 105 ? -17.655 -1.500 2.774 1.00 68.88 105 ALA A C 1
ATOM 805 O O . ALA A 1 105 ? -18.363 -2.045 3.619 1.00 68.88 105 ALA A O 1
ATOM 806 N N . GLY A 1 106 ? -17.160 -0.269 2.967 1.00 63.38 106 GLY A N 1
ATOM 807 C CA . GLY A 1 106 ? -17.351 0.505 4.196 1.00 63.38 106 GLY A CA 1
ATOM 808 C C . GLY A 1 106 ? -16.568 -0.044 5.392 1.00 63.38 106 GLY A C 1
ATOM 809 O O . GLY A 1 106 ? -16.726 0.437 6.513 1.00 63.38 106 GLY A O 1
ATOM 810 N N . THR A 1 107 ? -15.706 -1.040 5.170 1.00 66.00 107 THR A N 1
ATOM 811 C CA . THR A 1 107 ? -14.819 -1.609 6.190 1.00 66.00 107 THR A CA 1
ATOM 812 C C . THR A 1 107 ? -13.735 -0.602 6.584 1.00 66.00 107 THR A C 1
ATOM 814 O O . THR A 1 107 ? -13.238 -0.619 7.715 1.00 66.00 107 THR A O 1
ATOM 817 N N . ILE A 1 108 ? -13.350 0.267 5.650 1.00 67.81 108 ILE A N 1
ATOM 818 C CA . ILE A 1 108 ? -12.493 1.433 5.851 1.00 67.81 108 ILE A CA 1
ATOM 819 C C . ILE A 1 108 ? -13.358 2.686 5.687 1.00 67.81 108 ILE A C 1
ATOM 821 O O . ILE A 1 108 ? -14.095 2.813 4.712 1.00 67.81 108 ILE A O 1
ATOM 825 N N . ASP A 1 109 ? -13.260 3.622 6.633 1.00 70.31 109 ASP A N 1
ATOM 826 C CA . ASP A 1 109 ? -14.030 4.866 6.594 1.00 70.31 109 ASP A CA 1
ATOM 827 C C . ASP A 1 109 ? -13.588 5.748 5.411 1.00 70.31 109 ASP A C 1
ATOM 829 O O . ASP A 1 109 ? -12.580 6.464 5.458 1.00 70.31 109 ASP A O 1
ATOM 833 N N . ALA A 1 110 ? -14.371 5.685 4.333 1.00 66.94 110 ALA A N 1
ATOM 834 C CA . ALA A 1 110 ? -14.161 6.443 3.109 1.00 66.94 110 ALA A CA 1
ATOM 835 C C . ALA A 1 110 ? -14.244 7.962 3.330 1.00 66.94 110 ALA A C 1
ATOM 837 O O . ALA A 1 110 ? -13.553 8.719 2.645 1.00 66.94 110 ALA A O 1
ATOM 838 N N . ALA A 1 111 ? -15.054 8.429 4.287 1.00 69.31 111 ALA A N 1
ATOM 839 C CA . ALA A 1 111 ? -15.179 9.850 4.599 1.00 69.31 111 ALA A CA 1
ATOM 840 C C . ALA A 1 111 ? -13.932 10.357 5.334 1.00 69.31 111 ALA A C 1
ATOM 842 O O . ALA A 1 111 ? -13.408 11.424 4.998 1.00 69.31 111 ALA A O 1
ATOM 843 N N . ALA A 1 112 ? -13.405 9.571 6.277 1.00 69.56 112 ALA A N 1
ATOM 844 C CA . ALA A 1 112 ? -12.141 9.863 6.947 1.00 69.56 112 ALA A CA 1
ATOM 845 C C . ALA A 1 112 ? -10.958 9.864 5.965 1.00 69.56 112 ALA A C 1
ATOM 847 O O . ALA A 1 112 ? -10.121 10.769 6.020 1.00 69.56 112 ALA A O 1
ATOM 848 N N . LEU A 1 113 ? -10.918 8.905 5.033 1.00 68.38 113 LEU A N 1
ATOM 849 C CA . LEU A 1 113 ? -9.945 8.878 3.936 1.00 68.38 113 LEU A CA 1
ATOM 850 C C . LEU A 1 113 ? -10.058 10.130 3.070 1.00 68.38 113 LEU A C 1
ATOM 852 O O . LEU A 1 113 ? -9.093 10.871 2.933 1.00 68.38 113 LEU A O 1
ATOM 856 N N . ARG A 1 114 ? -11.252 10.442 2.561 1.00 67.00 114 ARG A N 1
ATOM 857 C CA . ARG A 1 114 ? -11.472 11.610 1.700 1.00 67.00 114 ARG A CA 1
ATOM 858 C C . ARG A 1 114 ? -11.087 12.919 2.390 1.00 67.00 114 ARG A C 1
ATOM 860 O O . ARG A 1 114 ? -10.453 13.766 1.769 1.00 67.00 114 ARG A O 1
ATOM 867 N N . LYS A 1 115 ? -11.403 13.072 3.679 1.00 70.69 115 LYS A N 1
ATOM 868 C CA . LYS A 1 115 ? -11.001 14.239 4.478 1.00 70.69 115 LYS A CA 1
ATOM 869 C C . LYS A 1 115 ? -9.480 14.346 4.609 1.00 70.69 115 LYS A C 1
ATOM 871 O O . LYS A 1 115 ? -8.939 15.439 4.465 1.00 70.69 115 LYS A O 1
ATOM 876 N N . ARG A 1 116 ? -8.786 13.229 4.850 1.00 67.56 116 ARG A N 1
ATOM 877 C CA . ARG A 1 116 ? -7.315 13.189 4.903 1.00 67.56 116 ARG A CA 1
ATOM 878 C C . ARG A 1 116 ? -6.685 13.485 3.547 1.00 67.56 116 ARG A C 1
ATOM 880 O O . ARG A 1 116 ? -5.692 14.200 3.497 1.00 67.56 116 ARG A O 1
ATOM 887 N N . ASN A 1 117 ? -7.275 13.008 2.461 1.00 65.88 117 ASN A N 1
ATOM 888 C CA . ASN A 1 117 ? -6.775 13.237 1.107 1.00 65.88 117 ASN A CA 1
ATOM 889 C C . ASN A 1 117 ? -6.850 14.717 0.736 1.00 65.88 117 ASN A C 1
ATOM 891 O O . ASN A 1 117 ? -5.862 15.296 0.300 1.00 65.88 117 ASN A O 1
ATOM 895 N N . LEU A 1 118 ? -7.984 15.359 1.032 1.00 65.06 118 LEU A N 1
ATOM 896 C CA . LEU A 1 118 ? -8.138 16.806 0.881 1.00 65.06 118 LEU A CA 1
ATOM 897 C C . LEU A 1 118 ? -7.124 17.579 1.739 1.00 65.06 118 LEU A C 1
ATOM 899 O O . LEU A 1 118 ? -6.535 18.542 1.262 1.00 65.06 118 LEU A O 1
ATOM 903 N N . ALA A 1 119 ? -6.880 17.137 2.977 1.00 66.50 119 ALA A N 1
ATOM 904 C CA . ALA A 1 119 ? -5.907 17.766 3.874 1.00 66.50 119 ALA A CA 1
ATOM 905 C C . ALA A 1 119 ? -4.442 17.571 3.439 1.00 66.50 119 ALA A C 1
ATOM 907 O O . ALA A 1 119 ? -3.590 18.381 3.787 1.00 66.50 119 ALA A O 1
ATOM 908 N N . THR A 1 120 ? -4.146 16.510 2.688 1.00 61.34 120 THR A N 1
ATOM 909 C CA . THR A 1 120 ? -2.797 16.178 2.193 1.00 61.34 120 THR A CA 1
ATOM 910 C C . THR A 1 120 ? -2.570 16.619 0.745 1.00 61.34 120 THR A C 1
ATOM 912 O O . THR A 1 120 ? -1.488 16.404 0.209 1.00 61.34 120 THR A O 1
ATOM 915 N N . GLY A 1 121 ? -3.564 17.245 0.102 1.00 56.69 121 GLY A N 1
ATOM 916 C CA . GLY A 1 121 ? -3.497 17.640 -1.310 1.00 56.69 121 GLY A CA 1
ATOM 917 C C . GLY A 1 121 ? -3.510 16.457 -2.285 1.00 56.69 121 GLY A C 1
ATOM 918 O O . GLY A 1 121 ? -3.217 16.623 -3.466 1.00 56.69 121 GLY A O 1
ATOM 919 N N . LEU A 1 122 ? -3.852 15.260 -1.805 1.00 59.41 122 LEU A N 1
ATOM 920 C CA . LEU A 1 122 ? -3.881 14.034 -2.589 1.00 59.41 122 LEU A CA 1
ATOM 921 C C . LEU A 1 122 ? -5.237 13.895 -3.289 1.00 59.41 122 LEU A C 1
ATOM 923 O O . LEU A 1 122 ? -6.288 13.872 -2.649 1.00 59.41 122 LEU A O 1
ATOM 927 N N . SER A 1 123 ? -5.228 13.767 -4.616 1.00 53.00 123 SER A N 1
ATOM 928 C CA . SER A 1 123 ? -6.425 13.404 -5.381 1.00 53.00 123 SER A CA 1
ATOM 929 C C . SER A 1 123 ? -6.468 11.892 -5.576 1.00 53.00 123 SER A C 1
ATOM 931 O O . SER A 1 123 ? -5.749 11.354 -6.413 1.00 53.00 123 SER A O 1
ATOM 933 N N . LEU A 1 124 ? -7.336 11.199 -4.829 1.00 51.50 124 LEU A N 1
ATOM 934 C CA . LEU A 1 124 ? -7.762 9.845 -5.196 1.00 51.50 124 LEU A CA 1
ATOM 935 C C . LEU A 1 124 ? -8.753 9.957 -6.360 1.00 51.50 124 LEU A C 1
ATOM 937 O O . LEU A 1 124 ? -9.967 9.874 -6.170 1.00 51.50 124 LEU A O 1
ATOM 941 N N . ALA A 1 125 ? -8.245 10.173 -7.570 1.00 50.84 125 ALA A N 1
ATOM 942 C CA .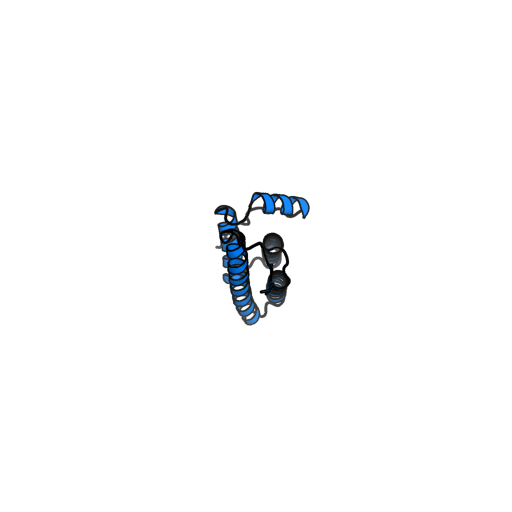 ALA A 1 125 ? -8.962 9.664 -8.726 1.00 50.84 125 ALA A CA 1
ATOM 943 C C . ALA A 1 125 ? -8.857 8.130 -8.658 1.00 50.84 125 ALA A C 1
ATOM 945 O O . ALA A 1 125 ? -7.765 7.627 -8.372 1.00 50.84 125 ALA A O 1
ATOM 946 N N . PRO A 1 126 ? -9.949 7.369 -8.846 1.00 50.25 126 PRO A N 1
ATOM 947 C CA . PRO A 1 126 ? -9.826 5.930 -9.017 1.00 50.25 126 PRO A CA 1
ATOM 948 C C . P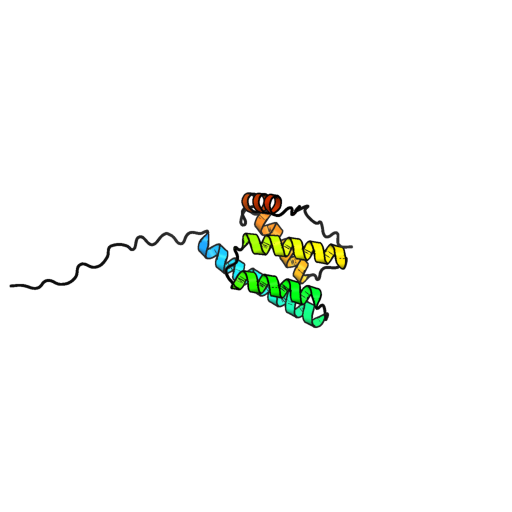RO A 1 126 ? -8.906 5.700 -10.216 1.00 50.25 126 PRO A C 1
ATOM 950 O O . PRO A 1 126 ? -9.272 6.012 -11.347 1.00 50.25 126 PRO A O 1
ATOM 953 N N . ILE A 1 127 ? -7.685 5.226 -9.963 1.00 51.84 127 ILE A N 1
ATOM 954 C CA . ILE A 1 127 ? -6.794 4.832 -11.045 1.00 51.84 127 ILE A CA 1
ATOM 955 C C . ILE A 1 127 ? -7.324 3.497 -11.536 1.00 51.84 127 ILE A C 1
ATOM 957 O O . ILE A 1 127 ? -7.139 2.455 -10.902 1.00 51.84 127 ILE A O 1
ATOM 961 N N . THR A 1 128 ? -8.040 3.536 -12.651 1.00 54.19 128 THR A N 1
ATOM 962 C CA . THR A 1 128 ? -8.262 2.357 -13.471 1.00 54.19 128 THR A CA 1
ATOM 963 C C . THR A 1 128 ? -6.909 1.983 -14.055 1.00 54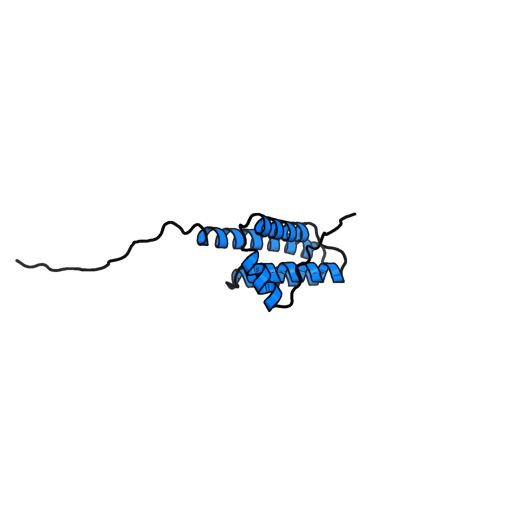.19 128 THR A C 1
ATOM 965 O O . THR A 1 128 ? -6.424 2.605 -14.995 1.00 54.19 128 THR A O 1
ATOM 968 N N . PHE A 1 129 ? -6.270 0.980 -13.456 1.00 54.28 129 PHE A N 1
ATOM 969 C CA . PHE A 1 129 ? -5.188 0.254 -14.104 1.00 54.28 129 PHE A CA 1
ATOM 970 C C . PHE A 1 129 ? -5.815 -0.519 -15.269 1.00 54.28 129 PHE A C 1
ATOM 972 O O . PHE A 1 129 ? -6.225 -1.670 -15.102 1.00 54.28 129 PHE A O 1
ATOM 979 N N . GLU A 1 130 ? -6.008 0.161 -16.401 1.00 39.50 130 GLU A N 1
ATOM 980 C CA . GLU A 1 130 ? -6.357 -0.468 -17.671 1.00 39.50 130 GLU A CA 1
ATOM 981 C C . GLU A 1 130 ? -5.181 -1.363 -18.063 1.00 39.50 130 GLU A C 1
ATOM 983 O O . GLU A 1 130 ? -4.145 -0.902 -18.533 1.00 39.50 130 GLU A O 1
ATOM 988 N N . GLY A 1 131 ? -5.317 -2.655 -17.771 1.00 38.78 131 GLY A N 1
ATOM 989 C CA . GLY A 1 131 ? -4.464 -3.671 -18.364 1.00 38.78 131 GLY A CA 1
ATOM 990 C C . GLY A 1 131 ? -4.900 -3.883 -19.809 1.00 38.78 131 GLY A C 1
ATOM 991 O O . GLY A 1 131 ? -6.084 -4.120 -20.051 1.00 38.78 131 GLY A O 1
ATOM 992 N N . CYS A 1 132 ? -3.953 -3.787 -20.743 1.00 31.92 132 CYS A N 1
ATOM 993 C CA . CYS A 1 132 ? -4.013 -4.617 -21.946 1.00 31.92 132 CYS A CA 1
ATOM 994 C C . CYS A 1 132 ? -3.959 -6.099 -21.551 1.00 31.92 132 CYS A C 1
ATOM 996 O O . CYS A 1 132 ? -3.274 -6.411 -20.546 1.00 31.92 132 CYS A O 1
#

pLDDT: mean 70.54, std 16.4, range [31.92, 89.0]

Radius of gyration: 20.7 Å; chains: 1; bounding box: 34×29×89 Å

Sequence (132 aa):
MRSVRCQIGEMMLMDKPTKAIVTSAARVTLLTDQLSAAYAEAQQADDQALQKLLLTHAIALNNGTPYLEVINQLTHAISGYYVHYHQVPPAVLAIYRGLQADVTAGTIDAAALRKRNLATGLSLAPITFEGC